Protein 3NGG (pdb70)

Sequence (94 aa):
KKPGLCPPRPQKPCVKECKNDDSCPGQQQKCCNYGCKDECRDPIFVGRPKKPGLCPPRPQKPCVKKKECKNDDSCPGQQKCCNYGCKDECRDPIFVG

Structure (mmCIF, N/CA/C/O backbone):
data_3NGG
#
_entry.id   3NGG
#
_cell.length_a   44.090
_cell.length_b   46.558
_cell.length_c   39.650
_cell.angle_alpha   90.00
_cell.angle_beta   92.75
_cell.angle_gamma   90.00
#
_symmetry.space_group_name_H-M   'P 1 21/c 1'
#
loop_
_entity.id
_entity.type
_entity.pdbx_description
1 polymer Omwaprin-a
2 water water
#
loop_
_atom_site.group_PDB
_atom_site.id
_atom_site.type_symbol
_atom_site.label_atom_id
_atom_site.label_alt_id
_atom_site.label_comp_id
_atom_site.label_asym_id
_atom_site.label_entity_id
_atom_site.label_seq_id
_atom_site.pdbx_PDB_ins_code
_atom_site.Cartn_x
_atom_site.Cartn_y
_atom_site.Cartn_z
_atom_site.occupancy
_atom_site.B_iso_or_equiv
_atom_site.auth_seq_id
_atom_site.auth_comp_id
_atom_site.auth_asym_id
_atom_site.auth_atom_id
_atom_site.pdbx_PDB_model_num
ATOM 1 N N . LYS A 1 5 ? 25.181 39.795 -5.151 1.00 30.25 5 LYS A N 1
ATOM 2 C CA . LYS A 1 5 ? 24.955 38.412 -5.598 1.00 23.34 5 LYS A CA 1
ATOM 3 C C . LYS A 1 5 ? 24.154 38.507 -6.878 1.00 18.80 5 LYS A C 1
ATOM 4 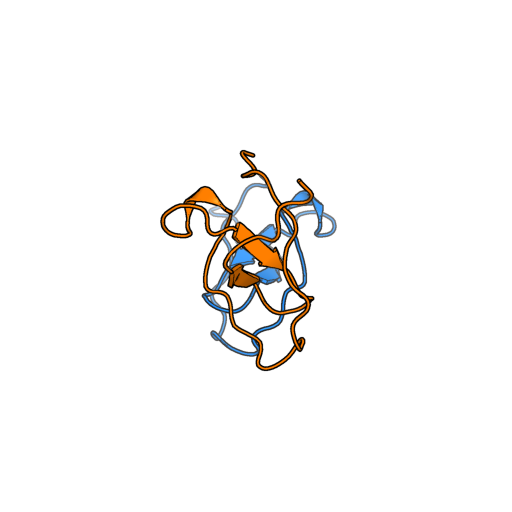O O . LYS A 1 5 ? 23.741 39.593 -7.299 1.00 22.27 5 LYS A O 1
ATOM 10 N N . LYS A 1 6 ? 23.911 37.371 -7.492 1.00 18.03 6 LYS A N 1
ATOM 11 C CA . LYS A 1 6 ? 23.040 37.316 -8.632 1.00 18.43 6 LYS A CA 1
ATOM 12 C C . LYS A 1 6 ? 21.621 36.986 -8.134 1.00 19.54 6 LYS A C 1
ATOM 13 O O . LYS A 1 6 ? 21.431 36.383 -7.096 1.00 18.32 6 LYS A O 1
ATOM 19 N N . PRO A 1 7 ? 20.603 37.457 -8.851 1.00 23.13 7 PRO A N 1
ATOM 20 C CA . PRO A 1 7 ? 19.223 37.177 -8.426 1.00 22.43 7 PRO A CA 1
ATOM 21 C C . PRO A 1 7 ? 18.781 35.746 -8.712 1.00 20.89 7 PRO A C 1
ATOM 22 O O . PRO A 1 7 ? 19.381 35.009 -9.505 1.00 19.37 7 PRO A O 1
ATOM 26 N N . GLY A 1 8 ? 17.677 35.425 -8.070 1.00 18.76 8 GLY A N 1
ATOM 27 C CA . GLY A 1 8 ? 17.073 34.128 -8.187 1.00 14.97 8 GLY A CA 1
ATOM 28 C C . GLY A 1 8 ? 17.462 33.206 -7.061 1.00 14.49 8 GLY A C 1
ATOM 29 O O . GLY A 1 8 ? 18.317 33.503 -6.240 1.00 15.92 8 GLY A O 1
ATOM 30 N N . LEU A 1 9 ? 16.766 32.073 -7.015 1.00 12.49 9 LEU A N 1
ATOM 31 C CA . LEU A 1 9 ? 16.950 31.082 -5.962 1.00 12.12 9 LEU A CA 1
ATOM 32 C C . LEU A 1 9 ? 17.709 29.876 -6.501 1.00 11.29 9 LEU A C 1
ATOM 33 O O . LEU A 1 9 ? 17.604 29.468 -7.650 1.00 14.12 9 LEU A O 1
ATOM 38 N N . CYS A 1 10 ? 18.476 29.279 -5.613 1.00 10.56 10 CYS A N 1
ATOM 39 C CA . CYS A 1 10 ? 19.155 28.037 -5.953 1.00 9.97 10 CYS A CA 1
ATOM 40 C C . CYS A 1 10 ? 18.115 26.916 -6.045 1.00 8.48 10 CYS A C 1
ATOM 41 O O . CYS A 1 10 ? 17.188 26.855 -5.235 1.00 9.58 10 CYS A O 1
ATOM 44 N N . PRO A 1 11 ? 18.266 26.035 -7.025 1.00 8.87 11 PRO A N 1
ATOM 45 C CA . PRO A 1 11 ? 17.334 24.917 -7.193 1.00 9.55 11 PRO A CA 1
ATOM 46 C C . PRO A 1 11 ? 17.608 23.788 -6.215 1.00 8.20 11 PRO A C 1
ATOM 47 O O . PRO A 1 11 ? 18.721 23.651 -5.722 1.00 8.86 11 PRO A O 1
ATOM 51 N N . PRO A 1 12 ? 16.631 22.935 -5.963 1.00 8.74 12 PRO A N 1
ATOM 52 C CA . PRO A 1 12 ? 16.870 21.837 -5.038 1.00 8.51 12 PRO A CA 1
ATOM 53 C C . PRO A 1 12 ? 17.870 20.839 -5.657 1.00 9.79 12 PRO A C 1
ATOM 54 O O . PRO A 1 12 ? 17.779 20.528 -6.854 1.00 11.26 12 PRO A O 1
ATOM 58 N N . ARG A 1 13 ? 18.779 20.305 -4.846 1.00 8.49 13 ARG A N 1
ATOM 59 C CA . ARG A 1 13 ? 19.748 19.320 -5.332 1.00 8.94 13 ARG A CA 1
ATOM 60 C C . ARG A 1 13 ? 19.971 18.280 -4.241 1.00 9.90 13 ARG A C 1
ATOM 61 O O . ARG A 1 13 ? 19.808 18.560 -3.063 1.00 12.32 13 ARG A O 1
ATOM 69 N N . PRO 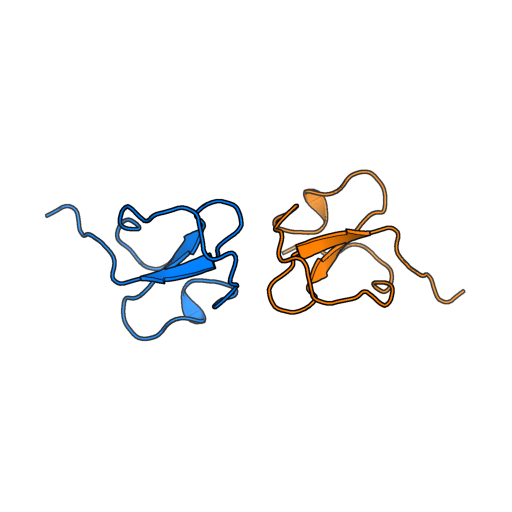A 1 14 ? 20.404 17.083 -4.668 1.00 10.96 14 PRO A N 1
ATOM 70 C CA . PRO A 1 14 ? 20.902 16.155 -3.691 1.00 11.15 14 PRO A CA 1
ATOM 71 C C . PRO A 1 14 ? 22.144 16.732 -2.992 1.00 10.92 14 PRO A C 1
ATOM 72 O O . PRO A 1 14 ? 22.822 17.593 -3.522 1.00 13.66 14 PRO A O 1
ATOM 76 N N . GLN A 1 15 ? 22.455 16.196 -1.835 1.00 11.75 15 GLN A N 1
ATOM 77 C CA . GLN A 1 15 ? 23.530 16.734 -1.054 1.00 13.06 15 GLN A CA 1
ATOM 78 C C . GLN A 1 15 ? 24.916 16.342 -1.555 1.00 13.66 15 GLN A C 1
ATOM 79 O O . GLN A 1 15 ? 25.854 17.087 -1.381 1.00 22.35 15 GLN A O 1
ATOM 85 N N . LYS A 1 16 ? 25.061 15.189 -2.180 1.00 13.46 16 LYS A N 1
ATOM 86 C CA . LYS A 1 16 ? 26.322 14.692 -2.680 1.00 14.99 16 LYS A CA 1
ATOM 87 C C . LYS A 1 16 ? 26.259 14.749 -4.179 1.00 21.23 16 LYS A C 1
ATOM 88 O O . LYS A 1 16 ? 25.174 14.814 -4.750 1.00 25.10 16 LYS A O 1
ATOM 94 N N . PRO A 1 17 ? 27.402 14.740 -4.845 1.00 22.04 17 PRO A N 1
ATOM 95 C CA . PRO A 1 17 ? 28.773 14.644 -4.370 1.00 20.46 17 PRO A CA 1
ATOM 96 C C . PRO A 1 17 ? 29.286 15.893 -3.645 1.00 17.91 17 PRO A C 1
ATOM 97 O O . PRO A 1 17 ? 28.862 16.978 -3.954 1.00 18.34 17 PRO A O 1
ATOM 101 N N . CYS A 1 18 ? 30.235 15.739 -2.730 1.00 16.27 18 CYS A N 1
ATOM 102 C CA . CYS A 1 18 ? 30.818 16.875 -1.997 1.00 16.28 18 CYS A CA 1
ATOM 103 C C . CYS A 1 18 ? 31.875 17.784 -2.730 1.00 20.40 18 CYS A C 1
ATOM 104 O O . CYS A 1 18 ? 32.867 18.273 -2.171 1.00 25.09 18 CYS A O 1
ATOM 107 N N . VAL A 1 19 ? 31.580 18.165 -3.923 1.00 16.61 19 VAL A N 1
ATOM 108 C CA . VAL A 1 19 ? 32.489 18.928 -4.751 1.00 15.17 19 VAL A CA 1
ATOM 109 C C . VAL A 1 19 ? 32.413 20.405 -4.396 1.00 12.70 19 VAL A C 1
ATOM 110 O O . VAL A 1 19 ? 31.421 20.869 -3.857 1.00 12.71 19 VAL A O 1
ATOM 114 N N . LYS A 1 20 ? 33.466 21.144 -4.702 1.00 11.92 20 LYS A N 1
ATOM 115 C CA . LYS A 1 20 ? 33.437 22.585 -4.609 1.00 10.69 20 LYS A CA 1
ATOM 116 C C . LYS A 1 20 ? 33.763 23.158 -5.966 1.00 10.86 20 LYS A C 1
ATOM 117 O O . LYS A 1 20 ? 34.910 23.034 -6.433 1.00 12.85 20 LYS A O 1
ATOM 123 N N . GLU A 1 21 ? 32.794 23.719 -6.659 1.00 11.05 21 GLU A N 1
ATOM 124 C CA . GLU A 1 21 ? 32.980 24.216 -8.001 1.00 12.46 21 GLU A CA 1
ATOM 125 C C . GLU A 1 21 ? 33.246 25.704 -8.071 1.00 12.79 21 GLU A C 1
ATOM 126 O O . GLU A 1 21 ? 33.590 26.217 -9.141 1.00 17.98 21 GLU A O 1
ATOM 132 N N . CYS A 1 22 ? 33.041 26.414 -6.972 1.00 11.53 22 CYS A N 1
ATOM 133 C CA . CYS A 1 22 ? 32.917 27.858 -6.996 1.00 11.66 22 CYS A CA 1
ATOM 134 C C . CYS A 1 22 ? 33.144 28.437 -5.634 1.00 12.14 22 CYS A C 1
ATOM 135 O O . CYS A 1 22 ? 32.933 27.768 -4.644 1.00 12.72 22 CYS A O 1
ATOM 138 N N . LYS A 1 23 ? 33.615 29.692 -5.638 1.00 13.05 23 LYS A N 1
ATOM 139 C CA . LYS A 1 23 ? 33.775 30.512 -4.444 1.00 13.82 23 LYS A CA 1
ATOM 140 C C . LYS A 1 23 ? 32.511 31.342 -4.164 1.00 13.39 23 LYS A C 1
ATOM 141 O O . LYS A 1 23 ? 32.076 31.436 -3.011 1.00 16.04 23 LYS A O 1
ATOM 147 N N . ASN A 1 24 ? 32.000 31.989 -5.193 1.00 11.54 24 ASN A N 1
ATOM 148 C CA . ASN A 1 24 ? 30.825 32.854 -5.061 1.00 11.06 24 ASN A CA 1
ATOM 149 C C . ASN A 1 24 ? 30.098 32.923 -6.378 1.00 11.63 24 ASN A C 1
ATOM 150 O O . ASN A 1 24 ? 30.501 32.250 -7.332 1.00 11.94 24 ASN A O 1
ATOM 155 N N . ASP A 1 25 ? 28.999 33.681 -6.455 1.00 11.99 25 ASP A N 1
ATOM 156 C CA . ASP A 1 25 ? 28.206 33.655 -7.670 1.00 12.94 25 ASP A CA 1
ATOM 157 C C . ASP A 1 25 ? 29.017 34.096 -8.891 1.00 12.22 25 ASP A C 1
ATOM 158 O O . ASP A 1 25 ? 28.785 33.644 -10.011 1.00 14.35 25 ASP A O 1
ATOM 163 N N . ASP A 1 26 ? 29.997 34.988 -8.692 1.00 12.86 26 ASP A N 1
ATOM 164 C CA . ASP A 1 26 ? 30.755 35.487 -9.822 1.00 15.19 26 ASP A CA 1
ATOM 165 C C . ASP A 1 26 ? 31.723 34.434 -10.359 1.00 14.77 26 ASP A C 1
ATOM 166 O O . ASP A 1 26 ? 32.187 34.545 -11.500 1.00 18.42 26 ASP A O 1
ATOM 171 N N . SER A 1 27 ? 32.022 33.411 -9.568 1.00 13.48 27 SER A N 1
ATOM 172 C CA . SER A 1 27 ? 32.778 32.285 -10.052 1.00 15.04 27 SER A CA 1
ATOM 173 C C . SER A 1 27 ? 32.071 31.566 -11.200 1.00 15.88 27 SER A C 1
ATOM 174 O O . SER A 1 27 ? 32.702 30.855 -11.970 1.00 20.23 27 SER A O 1
ATOM 177 N N . CYS A 1 28 ? 30.746 31.653 -11.219 1.00 14.77 28 CYS A N 1
ATOM 178 C CA . CYS A 1 28 ? 29.910 30.871 -12.108 1.00 15.81 28 CYS A CA 1
ATOM 179 C C . CYS A 1 28 ? 29.535 31.707 -13.319 1.00 18.27 28 CYS A C 1
ATOM 180 O O . CYS A 1 28 ? 29.375 32.918 -13.213 1.00 20.50 28 CYS A O 1
ATOM 183 N N . PRO A 1 29 ? 29.354 31.054 -14.462 1.00 21.29 29 PRO A N 1
ATOM 184 C CA . PRO A 1 29 ? 29.057 31.791 -15.686 1.00 21.80 29 PRO A CA 1
ATOM 185 C C . PRO A 1 29 ? 27.635 32.344 -15.780 1.00 21.63 29 PRO A C 1
ATOM 186 O O . PRO A 1 29 ? 26.682 31.784 -15.236 1.00 22.47 29 PRO A O 1
ATOM 190 N N . GLY A 1 30 ? 27.480 33.437 -16.518 1.00 25.02 30 GLY A N 1
ATOM 191 C CA . GLY A 1 30 ? 26.161 33.967 -16.803 1.00 24.66 30 GLY A CA 1
ATOM 192 C C . GLY A 1 30 ? 25.325 34.246 -15.561 1.00 23.03 30 GLY A C 1
ATOM 193 O O . GLY A 1 30 ? 25.722 34.922 -14.619 1.00 22.37 30 GLY A O 1
ATOM 194 N N . GLN A 1 31 ? 24.110 33.733 -15.606 1.00 21.71 31 GLN A N 1
ATOM 195 C CA A GLN A 1 31 ? 23.189 33.970 -14.479 0.50 19.57 31 GLN A CA 1
ATOM 196 C CA B GLN A 1 31 ? 23.120 33.828 -14.555 0.50 19.05 31 GLN A CA 1
ATOM 197 C C . GLN A 1 31 ? 23.379 32.936 -13.358 1.00 17.80 31 GLN A C 1
ATOM 198 O O . GLN A 1 31 ? 22.687 33.024 -12.360 1.00 17.15 31 GLN A O 1
ATOM 209 N N . GLN A 1 32 ? 24.309 31.994 -13.513 1.00 16.60 32 GLN A N 1
ATOM 210 C CA . GLN A 1 32 ? 24.433 30.925 -12.550 1.00 15.00 32 GLN A CA 1
ATOM 211 C C . GLN A 1 32 ? 24.907 31.423 -11.197 1.00 13.92 32 GLN A C 1
ATOM 212 O O . GLN A 1 32 ? 25.774 32.306 -11.080 1.00 15.10 32 GLN A O 1
ATOM 218 N N . LYS A 1 33 ? 24.381 30.781 -10.157 1.00 11.31 33 LYS A N 1
ATOM 219 C CA . LYS A 1 33 ? 24.737 31.057 -8.783 1.00 10.56 33 LYS A CA 1
ATOM 220 C C . LYS A 1 33 ? 25.584 29.936 -8.210 1.00 9.45 33 LYS A C 1
ATOM 221 O O . LYS A 1 33 ? 25.493 28.788 -8.643 1.00 10.33 33 LYS A O 1
ATOM 227 N N . CYS A 1 34 ? 26.428 30.298 -7.250 1.00 8.80 34 CYS A N 1
ATOM 228 C CA . CYS A 1 34 ? 27.218 29.318 -6.501 1.00 9.06 34 CYS A CA 1
ATOM 229 C C . CYS A 1 34 ? 26.397 28.889 -5.295 1.00 8.10 34 CYS A C 1
ATOM 230 O O . CYS A 1 34 ? 26.243 29.610 -4.329 1.00 11.40 34 CYS A O 1
ATOM 233 N N . CYS A 1 35 ? 25.825 27.700 -5.424 1.00 8.39 35 CYS A N 1
ATOM 234 C CA . CYS A 1 35 ? 24.814 27.240 -4.497 1.00 8.07 35 CYS A CA 1
ATOM 235 C C . CYS A 1 35 ? 25.379 26.165 -3.563 1.00 7.24 35 CYS A C 1
ATOM 236 O O . CYS A 1 35 ? 25.980 25.171 -3.991 1.00 8.18 35 CYS A O 1
ATOM 239 N N . ASN A 1 36 ? 25.222 26.392 -2.249 1.00 7.28 36 ASN A N 1
ATOM 240 C CA . ASN A 1 36 ? 25.624 25.448 -1.225 1.00 6.77 36 ASN A CA 1
ATOM 241 C C . ASN A 1 36 ? 24.496 24.512 -0.868 1.00 6.52 36 ASN A C 1
ATOM 242 O O . ASN A 1 36 ? 23.357 24.921 -0.653 1.00 7.26 36 ASN A O 1
ATOM 247 N N . TYR A 1 37 ? 24.870 23.244 -0.690 1.00 6.77 37 TYR A N 1
ATOM 248 C CA . TYR A 1 37 ? 23.974 22.150 -0.290 1.00 6.72 37 TYR A CA 1
ATOM 249 C C . TYR A 1 37 ? 24.606 21.336 0.822 1.00 8.07 37 TYR A C 1
ATOM 250 O O . TYR A 1 37 ? 24.340 20.137 0.955 1.00 10.77 37 TYR A O 1
ATOM 259 N N . GLY A 1 38 ? 25.395 21.975 1.665 1.00 7.68 38 GLY A N 1
ATOM 260 C CA . GLY A 1 38 ? 26.053 21.314 2.780 1.00 8.02 38 GLY A CA 1
ATOM 261 C C . GLY A 1 38 ? 27.534 21.177 2.433 1.00 8.53 38 GLY A C 1
ATOM 262 O O . GLY A 1 38 ? 28.297 22.136 2.509 1.00 9.23 38 GLY A O 1
ATOM 263 N N . CYS A 1 39 ? 27.924 19.986 2.026 1.00 8.66 39 CYS A N 1
ATOM 264 C CA . CYS A 1 39 ? 29.290 19.706 1.635 1.00 9.97 39 CYS A CA 1
ATOM 265 C C . CYS A 1 39 ? 29.610 20.034 0.204 1.00 10.80 39 CYS A C 1
ATOM 266 O O . CYS A 1 39 ? 30.763 19.861 -0.210 1.00 14.73 39 CYS A O 1
ATOM 269 N N . LYS A 1 40 ? 28.614 20.491 -0.536 1.00 8.87 40 LYS A N 1
ATOM 270 C CA . LYS A 1 40 ? 28.729 20.755 -1.929 1.00 8.44 40 LYS A CA 1
ATOM 271 C C . LYS A 1 40 ? 28.495 22.241 -2.220 1.00 8.05 40 LYS A C 1
ATOM 272 O O . LYS A 1 40 ? 27.508 22.807 -1.735 1.00 8.62 40 LYS A O 1
ATOM 278 N N . ASP A 1 41 ? 29.357 22.838 -3.048 1.00 8.13 41 ASP A N 1
ATOM 279 C CA . ASP A 1 41 ? 29.132 24.137 -3.684 1.00 8.54 41 ASP A CA 1
ATOM 280 C C . ASP A 1 41 ? 29.104 23.913 -5.202 1.00 8.60 41 ASP A C 1
ATOM 281 O O . ASP A 1 41 ? 30.114 23.438 -5.760 1.00 11.00 41 ASP A O 1
ATOM 286 N N . GLU A 1 42 ? 27.988 24.222 -5.858 1.00 9.21 42 GLU A N 1
ATOM 287 C CA . GLU A 1 42 ? 27.802 23.908 -7.230 1.00 10.41 42 GLU A CA 1
ATOM 288 C C . GLU A 1 42 ? 27.232 25.098 -7.950 1.00 9.50 42 GLU A C 1
ATOM 289 O O . GLU A 1 42 ? 26.336 25.767 -7.463 1.00 9.80 42 GLU A O 1
ATOM 295 N N . CYS A 1 43 ? 27.722 25.346 -9.145 1.00 9.62 43 CYS A N 1
ATOM 296 C CA . CYS A 1 43 ? 27.126 26.356 -10.011 1.00 10.40 43 CYS A CA 1
ATOM 297 C C . CYS A 1 43 ? 25.800 25.848 -10.576 1.00 10.45 43 CYS A C 1
ATOM 298 O O . CYS A 1 43 ? 25.757 24.750 -11.103 1.00 12.07 43 CYS A O 1
ATOM 301 N N . ARG A 1 44 ? 24.735 26.649 -10.445 1.00 9.99 44 ARG A N 1
ATOM 302 C CA . ARG A 1 44 ? 23.398 26.231 -10.891 1.00 10.10 44 ARG A CA 1
ATOM 303 C C . ARG A 1 44 ? 22.712 27.389 -11.578 1.00 11.41 44 ARG A C 1
ATOM 304 O O . ARG A 1 44 ? 22.778 28.538 -11.123 1.00 11.47 44 ARG A O 1
ATOM 312 N N . ASP A 1 45 ? 21.891 27.037 -12.558 1.00 12.24 45 ASP A N 1
ATOM 313 C CA . ASP A 1 45 ? 20.929 27.965 -13.093 1.00 12.96 45 ASP A CA 1
ATOM 314 C C . ASP A 1 45 ? 19.918 28.270 -12.001 1.00 12.04 45 ASP A C 1
ATOM 315 O O . ASP A 1 45 ? 19.394 27.377 -11.356 1.00 12.78 45 ASP A O 1
ATOM 320 N N . PRO A 1 46 ? 19.618 29.541 -11.792 1.00 12.66 46 PRO A N 1
ATOM 321 C CA . PRO A 1 46 ? 18.688 29.900 -10.757 1.00 13.23 46 PRO A CA 1
ATOM 322 C C . PRO A 1 46 ? 17.232 29.682 -11.149 1.00 14.49 46 PRO A C 1
ATOM 323 O O . PRO A 1 46 ? 16.908 29.642 -12.337 1.00 16.36 46 PRO A O 1
ATOM 327 N N . ILE A 1 47 ? 16.379 29.609 -10.138 1.00 13.60 47 ILE A N 1
ATOM 328 C CA . ILE A 1 47 ? 14.933 29.719 -10.323 1.00 15.42 47 ILE A CA 1
ATOM 329 C C . ILE A 1 47 ? 14.493 31.128 -10.010 1.00 15.83 47 ILE A C 1
ATOM 330 O O . ILE A 1 47 ? 14.740 31.658 -8.924 1.00 16.88 47 ILE A O 1
ATOM 335 N N . PHE A 1 48 ? 13.872 31.763 -10.998 1.00 16.83 48 PHE A N 1
ATOM 336 C CA . PHE A 1 48 ? 13.319 33.071 -10.805 1.00 17.13 48 PHE A CA 1
ATOM 337 C C . PHE A 1 48 ? 11.871 32.992 -10.369 1.00 17.24 48 PHE A C 1
ATOM 338 O O . PHE A 1 48 ? 11.079 32.233 -10.899 1.00 23.24 48 PHE A O 1
ATOM 346 N N . VAL A 1 49 ? 11.551 33.750 -9.348 1.00 16.49 49 VAL A N 1
ATOM 347 C CA . VAL A 1 49 ? 10.196 33.811 -8.866 1.00 19.33 49 VAL A CA 1
ATOM 348 C C . VAL A 1 49 ? 9.376 34.835 -9.708 1.00 18.42 49 VAL A C 1
ATOM 349 O O . VAL A 1 49 ? 9.428 36.004 -9.459 1.00 20.75 49 VAL A O 1
ATOM 353 N N . GLY A 1 50 ? 8.69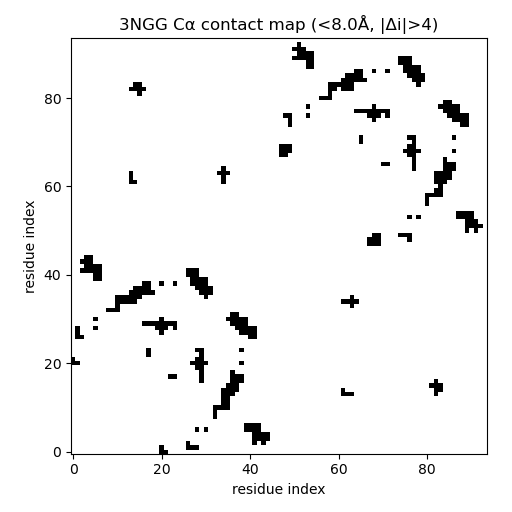7 34.350 -10.761 1.00 22.83 50 GLY A N 1
ATOM 354 C CA . GLY A 1 50 ? 8.039 35.145 -11.824 1.00 24.87 50 GLY A CA 1
ATOM 355 C C . GLY A 1 50 ? 6.617 34.743 -12.168 1.00 28.01 50 GLY A C 1
ATOM 356 O O . GLY A 1 50 ? 5.887 34.181 -11.356 1.00 27.65 50 GLY A O 1
ATOM 358 N N . ARG B 1 3 ? 35.895 40.218 3.071 1.00 36.17 3 ARG B N 1
ATOM 359 C CA . ARG B 1 3 ? 35.594 39.079 4.001 1.00 34.05 3 ARG B CA 1
ATOM 360 C C . ARG B 1 3 ? 36.751 38.851 4.983 1.00 31.81 3 ARG B C 1
ATOM 361 O O . ARG B 1 3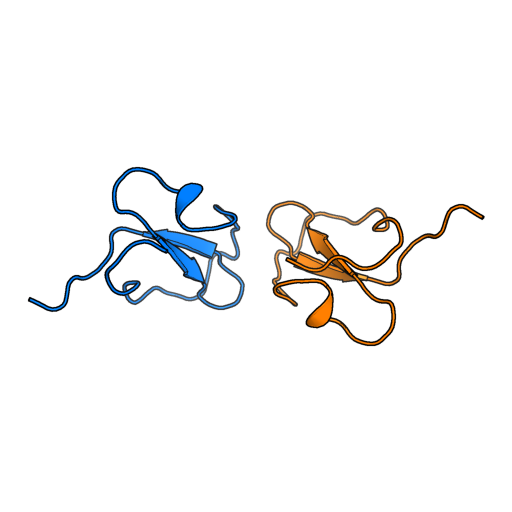 ? 37.884 38.664 4.567 1.00 30.85 3 ARG B O 1
ATOM 363 N N . PRO B 1 4 ? 36.475 38.838 6.302 1.00 29.45 4 PRO B N 1
ATOM 364 C CA . PRO B 1 4 ? 37.591 38.773 7.248 1.00 27.25 4 PRO B CA 1
ATOM 365 C C . PRO B 1 4 ? 38.362 37.429 7.182 1.00 24.42 4 PRO B C 1
ATOM 366 O O . PRO B 1 4 ? 37.812 36.412 6.806 1.00 29.07 4 PRO B O 1
ATOM 370 N N . LYS B 1 5 ? 39.642 37.523 7.490 1.00 20.91 5 LYS B N 1
ATOM 371 C CA . LYS B 1 5 ? 40.659 36.468 7.443 1.00 18.31 5 LYS B CA 1
ATOM 372 C C . LYS B 1 5 ? 41.536 36.554 8.661 1.00 15.76 5 LYS B C 1
ATOM 373 O O . LYS B 1 5 ? 42.120 37.595 8.981 1.00 20.22 5 LYS B O 1
ATOM 379 N N . LYS B 1 6 ? 41.647 35.471 9.381 1.00 12.45 6 LYS B N 1
ATOM 380 C CA . LYS B 1 6 ? 42.477 35.416 10.575 1.00 11.64 6 LYS B CA 1
ATOM 381 C C . LYS B 1 6 ? 43.952 35.250 10.198 1.00 11.57 6 LYS B C 1
ATOM 382 O O . LYS B 1 6 ? 44.268 34.735 9.127 1.00 13.70 6 LYS B O 1
ATOM 388 N N . PRO B 1 7 ? 44.860 35.659 11.095 1.00 11.90 7 PRO B N 1
ATOM 389 C CA . PRO B 1 7 ? 46.285 35.469 10.872 1.00 13.68 7 PRO B CA 1
ATOM 390 C C . PRO B 1 7 ? 46.654 33.995 10.780 1.00 12.63 7 PRO B C 1
ATOM 391 O O . PRO B 1 7 ? 46.045 33.133 11.389 1.00 12.16 7 PRO B O 1
ATOM 395 N N . GLY B 1 8 ? 47.772 33.747 10.133 1.00 16.01 8 GLY B N 1
ATOM 396 C CA . GLY B 1 8 ? 48.387 32.439 10.067 1.00 14.40 8 GLY B CA 1
ATOM 397 C C . GLY B 1 8 ? 48.207 31.729 8.743 1.00 11.92 8 GLY B C 1
ATOM 398 O O . GLY B 1 8 ? 47.436 32.117 7.875 1.00 15.10 8 GLY B O 1
ATOM 399 N N . LEU B 1 9 ? 49.027 30.698 8.592 1.00 11.13 9 LEU B N 1
ATOM 400 C CA . LEU B 1 9 ? 48.993 29.826 7.424 1.00 10.77 9 LEU B CA 1
ATOM 401 C C . LEU B 1 9 ? 48.206 28.560 7.750 1.00 9.47 9 LEU B C 1
ATOM 402 O O . LEU B 1 9 ? 48.200 28.068 8.855 1.00 12.63 9 LEU B O 1
ATOM 407 N N . CYS B 1 10 ? 47.577 28.020 6.741 1.00 10.71 10 CYS B N 1
ATOM 408 C CA . CYS B 1 10 ? 46.908 26.736 6.861 1.00 9.99 10 CYS B CA 1
ATOM 409 C C . CYS B 1 10 ? 47.924 25.621 6.764 1.00 9.39 10 CYS B C 1
ATOM 410 O O . CYS B 1 10 ? 48.887 25.716 6.001 1.00 10.70 10 CYS B O 1
ATOM 413 N N . PRO B 1 11 ? 47.745 24.569 7.562 1.00 9.38 11 PRO B N 1
ATOM 414 C CA . PRO B 1 11 ? 48.662 23.434 7.549 1.00 9.02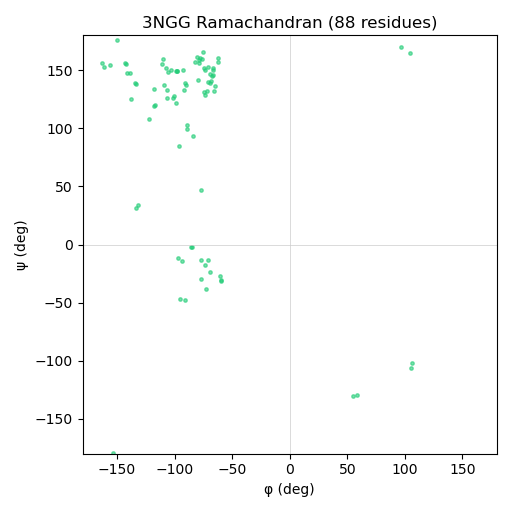 11 PRO B CA 1
ATOM 415 C C . PRO B 1 11 ? 48.421 22.547 6.318 1.00 9.16 11 PRO B C 1
ATOM 416 O O . PRO B 1 11 ? 47.353 22.553 5.735 1.00 9.30 11 PRO B O 1
ATOM 420 N N . PRO B 1 12 ? 49.405 21.738 5.945 1.00 10.14 12 PRO B N 1
ATOM 421 C CA . PRO B 1 12 ? 49.209 20.857 4.805 1.00 10.00 12 PRO B CA 1
ATOM 422 C C . PRO B 1 12 ? 48.199 19.768 5.155 1.00 10.23 12 PRO B C 1
ATOM 423 O O . PRO B 1 12 ? 48.263 19.185 6.263 1.00 11.73 12 PRO B O 1
ATOM 427 N N . ARG B 1 13 ? 47.303 19.449 4.219 1.00 8.86 13 ARG B N 1
ATOM 428 C CA . ARG B 1 13 ? 46.278 18.403 4.482 1.00 9.26 13 ARG B CA 1
ATOM 429 C C . ARG B 1 13 ? 46.054 17.602 3.235 1.00 9.72 13 ARG B C 1
ATOM 430 O O . ARG B 1 13 ? 46.210 18.094 2.124 1.00 11.25 13 ARG B O 1
ATOM 438 N N . PRO B 1 14 ? 45.594 16.367 3.419 1.00 10.12 14 PRO B N 1
ATOM 439 C CA . PRO B 1 14 ? 45.100 15.620 2.291 1.00 10.20 14 PRO B CA 1
ATOM 440 C C . PRO B 1 14 ? 43.832 16.279 1.757 1.00 10.30 14 PRO B C 1
ATOM 441 O O . PRO B 1 14 ? 43.095 16.895 2.498 1.00 12.84 14 PRO B O 1
ATOM 445 N N . GLN B 1 15 ? 43.571 16.125 0.465 1.00 11.30 15 GLN B N 1
ATOM 446 C CA . GLN B 1 15 ? 42.374 16.717 -0.106 1.00 13.76 15 GLN B CA 1
ATOM 447 C C . GLN B 1 15 ? 41.126 15.979 0.310 1.00 14.37 15 GLN B C 1
ATOM 448 O O . GLN B 1 15 ? 40.082 16.602 0.530 1.00 22.78 15 GLN B O 1
ATOM 454 N N . LYS B 1 16 ? 41.182 14.669 0.387 1.00 12.09 16 LYS B N 1
ATOM 455 C CA . LYS B 1 16 ? 40.012 13.857 0.610 1.00 13.69 16 LYS B CA 1
ATOM 456 C C . LYS B 1 16 ? 40.138 13.262 1.983 1.00 15.59 16 LYS B C 1
ATOM 457 O O . LYS B 1 16 ? 41.234 13.048 2.499 1.00 18.49 16 LYS B O 1
ATOM 463 N N . PRO B 1 17 ? 39.019 12.926 2.580 1.00 16.75 17 PRO B N 1
ATOM 464 C CA . PRO B 1 17 ? 37.652 13.059 2.112 1.00 15.97 17 PRO B CA 1
ATOM 465 C C . PRO B 1 17 ? 37.150 14.517 2.025 1.00 14.04 17 PRO B C 1
ATOM 466 O O . PRO B 1 17 ? 37.518 15.385 2.839 1.00 16.81 17 PRO B O 1
ATOM 470 N N . CYS B 1 18 ? 36.296 14.769 1.042 1.00 14.34 18 CYS B N 1
ATOM 471 C CA . CYS B 1 18 ? 35.689 16.055 0.850 1.00 14.27 18 CYS B CA 1
ATOM 472 C C . CYS B 1 18 ? 34.662 16.253 1.958 1.00 14.76 18 CYS B C 1
ATOM 473 O O . CYS B 1 18 ? 33.840 15.400 2.228 1.00 18.05 18 CYS B O 1
ATOM 476 N N . VAL B 1 19 ? 34.714 17.397 2.577 1.00 13.05 19 VAL B N 1
ATOM 477 C CA . VAL B 1 19 ? 33.790 17.866 3.616 1.00 11.04 19 VAL B CA 1
ATOM 478 C C . VAL B 1 19 ? 33.850 19.378 3.606 1.00 9.48 19 VAL B C 1
ATOM 479 O O . VAL B 1 19 ? 34.836 19.947 3.195 1.00 11.19 19 VAL B O 1
ATOM 483 N N . LYS B 1 20 ? 32.781 20.017 4.050 1.00 9.66 20 LYS B N 1
ATOM 484 C CA A LYS B 1 20 ? 32.798 21.457 4.262 0.25 9.08 20 LYS B CA 1
ATOM 485 C CA B LYS B 1 20 ? 32.773 21.454 4.251 0.25 9.47 20 LYS B CA 1
ATOM 486 C CA C LYS B 1 20 ? 32.767 21.447 4.251 0.50 8.58 20 LYS B CA 1
ATOM 487 C C . LYS B 1 20 ? 32.374 21.751 5.688 1.00 8.74 20 LYS B C 1
ATOM 488 O O . LYS B 1 20 ? 31.216 21.564 6.062 1.00 11.50 20 LYS B O 1
ATOM 504 N N . GLU B 1 21 ? 33.312 22.185 6.512 1.00 10.12 21 GLU B N 1
ATOM 505 C CA . GLU B 1 21 ? 33.088 22.411 7.930 1.00 11.51 21 GLU B CA 1
ATOM 506 C C . GLU B 1 21 ? 32.720 23.846 8.220 1.00 11.73 21 GLU B C 1
ATOM 507 O O . GLU B 1 21 ? 32.317 24.160 9.336 1.00 15.94 21 GLU B O 1
ATOM 513 N N . CYS B 1 22 ? 32.938 24.724 7.257 1.00 10.54 22 CYS B N 1
ATOM 514 C CA . CYS B 1 22 ? 32.999 26.151 7.527 1.00 11.17 22 CYS B CA 1
ATOM 515 C C . CYS B 1 22 ? 32.852 26.924 6.239 1.00 11.22 22 CYS B C 1
ATOM 516 O O . CYS B 1 22 ? 33.122 26.417 5.158 1.00 12.13 22 CYS B O 1
ATOM 519 N N . LYS B 1 23 ? 32.401 28.167 6.393 1.00 14.65 23 LYS B N 1
ATOM 520 C CA . LYS B 1 23 ? 32.329 29.096 5.277 1.00 17.03 23 LYS B CA 1
ATOM 521 C C . LYS B 1 23 ? 33.521 30.004 5.166 1.00 17.20 23 LYS B C 1
ATOM 522 O O . LYS B 1 23 ? 33.973 30.253 4.057 1.00 21.79 23 LYS B O 1
ATOM 528 N N . ASN B 1 24 ? 33.925 30.590 6.286 1.00 13.84 24 ASN B N 1
ATOM 529 C CA . ASN B 1 24 ? 35.070 31.452 6.372 1.00 14.94 24 ASN B CA 1
ATOM 530 C C . ASN B 1 24 ? 35.689 31.354 7.758 1.00 11.09 24 ASN B C 1
ATOM 531 O O . ASN B 1 24 ? 35.252 30.570 8.583 1.00 10.92 24 ASN B O 1
ATOM 536 N N . ASP B 1 25 ? 36.811 32.030 7.982 1.00 11.29 25 ASP B N 1
ATOM 537 C CA . ASP B 1 25 ? 37.556 31.793 9.189 1.00 10.93 25 ASP B CA 1
ATOM 538 C C . ASP B 1 25 ? 36.725 32.081 10.432 1.00 10.60 25 ASP B C 1
ATOM 539 O O . ASP B 1 25 ? 36.921 31.419 11.450 1.00 10.69 25 ASP B O 1
ATOM 544 N N . ASP B 1 26 ? 35.791 33.037 10.380 1.00 11.17 26 ASP B N 1
ATOM 545 C CA . ASP B 1 26 ? 35.006 33.350 11.572 1.00 12.03 26 ASP B CA 1
ATOM 546 C C . ASP B 1 26 ? 34.005 32.249 11.937 1.00 10.81 26 ASP B C 1
ATOM 547 O O . ASP B 1 26 ? 33.477 32.251 13.041 1.00 13.97 26 ASP B O 1
ATOM 552 N N . SER B 1 27 ? 33.780 31.315 11.018 1.00 11.51 27 SER B N 1
ATOM 553 C CA . SER B 1 27 ? 32.983 30.109 11.284 1.00 12.06 27 SER B CA 1
ATOM 554 C C . SER B 1 27 ? 33.705 29.145 12.240 1.00 13.11 27 SER B C 1
ATOM 555 O O . SER B 1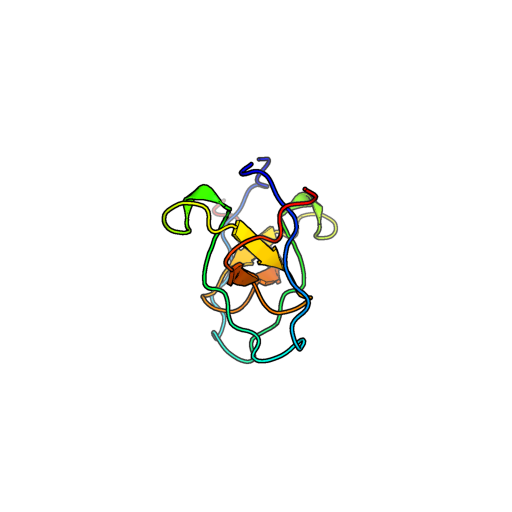 27 ? 33.068 28.255 12.813 1.00 18.33 27 SER B O 1
ATOM 558 N N . CYS B 1 28 ? 35.028 29.226 12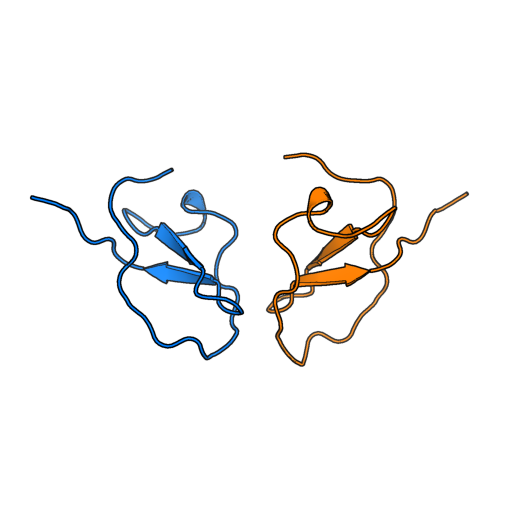.308 1.00 11.99 28 CYS B N 1
ATOM 559 C CA . CYS B 1 28 ? 35.822 28.264 13.025 1.00 11.39 28 CYS B CA 1
ATOM 560 C C . CYS B 1 28 ? 36.135 28.839 14.412 1.00 11.91 28 CYS B C 1
ATOM 561 O O . CYS B 1 28 ? 36.298 30.052 14.592 1.00 14.26 28 CYS B O 1
ATOM 564 N N . PRO B 1 29 ? 36.277 27.946 15.420 1.00 12.80 29 PRO B N 1
ATOM 565 C CA . PRO B 1 29 ? 36.493 28.438 16.776 1.00 15.07 29 PRO B CA 1
ATOM 566 C C . PRO B 1 29 ? 37.888 28.989 17.018 1.00 15.13 29 PRO B C 1
ATOM 567 O O . PRO B 1 29 ? 38.872 28.548 16.440 1.00 15.26 29 PRO B O 1
ATOM 571 N N . GLY B 1 30 ? 37.976 29.957 17.922 1.00 17.09 30 GLY B N 1
ATOM 572 C CA . GLY B 1 30 ? 39.244 30.459 18.388 1.00 17.51 30 GLY B CA 1
ATOM 573 C C . GLY B 1 30 ? 40.091 31.011 17.261 1.00 13.65 30 GLY B C 1
ATOM 574 O O . GLY B 1 30 ? 39.638 31.824 16.449 1.00 16.03 30 GLY B O 1
ATOM 575 N N . GLN B 1 31 ? 41.338 30.553 17.202 1.00 14.04 31 GLN B N 1
ATOM 576 C CA . GLN B 1 31 ? 42.293 30.993 16.189 1.00 12.87 31 GLN B CA 1
ATOM 577 C C . GLN B 1 31 ? 42.181 30.204 14.888 1.00 10.80 31 GLN B C 1
ATOM 578 O O . GLN B 1 31 ? 42.915 30.481 13.940 1.00 11.11 31 GLN B O 1
ATOM 584 N N . GLN B 1 32 ? 41.295 29.213 14.837 1.00 10.79 32 GLN B N 1
ATOM 585 C CA . GLN B 1 32 ? 41.271 28.338 13.670 1.00 9.91 32 GLN B CA 1
ATOM 586 C C . GLN B 1 32 ? 40.824 29.050 12.395 1.00 9.06 32 GLN B C 1
ATOM 587 O O . GLN B 1 32 ? 39.937 29.913 12.416 1.00 10.33 32 GLN B O 1
ATOM 593 N N . LYS B 1 33 ? 41.411 28.635 11.279 1.00 8.56 33 LYS B N 1
ATOM 594 C CA . LYS B 1 33 ? 41.106 29.123 9.960 1.00 8.26 33 LYS B CA 1
ATOM 595 C C . LYS B 1 33 ? 40.262 28.096 9.231 1.00 8.17 33 LYS B C 1
ATOM 596 O O . LYS B 1 33 ? 40.373 26.894 9.460 1.00 9.23 33 LYS B O 1
ATOM 602 N N . CYS B 1 34 ? 39.418 28.610 8.339 1.00 8.18 34 CYS B N 1
ATOM 603 C CA . CYS B 1 34 ? 38.672 27.768 7.403 1.00 8.04 34 CYS B CA 1
ATOM 604 C C . CYS B 1 34 ? 39.524 27.593 6.162 1.00 8.34 34 CYS B C 1
ATOM 605 O O . CYS B 1 34 ? 39.598 28.445 5.293 1.00 10.44 34 CYS B O 1
ATOM 608 N N . CYS B 1 35 ? 40.186 26.454 6.119 1.00 8.19 35 CYS B N 1
ATOM 609 C CA . CYS B 1 35 ? 41.233 26.216 5.126 1.00 8.42 35 CYS B CA 1
ATOM 610 C C . CYS B 1 35 ? 40.677 25.381 3.994 1.00 8.18 35 CYS B C 1
ATOM 611 O O . CYS B 1 35 ? 40.059 24.324 4.206 1.00 8.52 35 CYS B O 1
ATOM 614 N N . ASN B 1 36 ? 40.859 25.854 2.762 1.00 8.36 36 ASN B N 1
ATOM 615 C CA . ASN B 1 36 ? 40.480 25.143 1.557 1.00 7.40 36 ASN B CA 1
ATOM 616 C C . ASN B 1 36 ? 41.607 24.274 1.056 1.00 7.63 36 ASN B C 1
ATOM 617 O O . ASN B 1 36 ? 42.754 24.695 0.938 1.00 8.42 36 ASN B O 1
ATOM 622 N N . TYR B 1 37 ? 41.235 23.064 0.647 1.00 8.01 37 TYR B N 1
ATOM 623 C CA . TYR B 1 37 ? 42.123 22.069 0.049 1.00 8.21 37 TYR B CA 1
ATOM 624 C C . TYR B 1 37 ? 41.505 21.495 -1.223 1.00 10.26 37 TYR B C 1
ATOM 625 O O . TYR B 1 37 ? 41.747 20.327 -1.584 1.00 14.74 37 TYR B O 1
ATOM 634 N N . GLY B 1 38 ? 40.767 22.275 -1.968 1.00 8.25 38 GLY B N 1
ATOM 635 C CA . GLY B 1 38 ? 40.117 21.819 -3.173 1.00 9.17 38 GLY B CA 1
ATOM 636 C C . GLY B 1 38 ? 38.645 21.646 -2.922 1.00 9.29 38 GLY B C 1
ATOM 637 O O . GLY B 1 38 ? 37.910 22.614 -2.736 1.00 10.04 38 GLY B O 1
ATOM 638 N N . CYS B 1 39 ? 38.215 20.410 -2.836 1.00 9.52 39 CYS B N 1
ATOM 639 C CA . CYS B 1 39 ? 36.828 20.126 -2.513 1.00 10.60 39 CYS B CA 1
ATOM 640 C C . CYS B 1 39 ? 36.522 20.299 -1.058 1.00 12.18 39 CYS B C 1
ATOM 641 O O . CYS B 1 39 ? 35.324 20.322 -0.688 1.00 18.66 39 CYS B O 1
ATOM 644 N N . LYS B 1 40 ? 37.509 20.414 -0.195 1.00 8.96 40 LYS B N 1
ATOM 645 C CA . LYS B 1 40 ? 37.315 20.446 1.229 1.00 8.90 40 LYS B CA 1
ATOM 646 C C . LYS B 1 40 ? 37.581 21.818 1.817 1.00 8.16 40 LYS B C 1
ATOM 647 O O . LYS B 1 40 ? 38.575 22.453 1.464 1.00 8.98 40 LYS B O 1
ATOM 653 N N . ASP B 1 41 ? 36.712 22.243 2.735 1.00 8.17 41 ASP B N 1
ATOM 654 C CA . ASP B 1 41 ? 36.928 23.361 3.641 1.00 8.21 41 ASP B CA 1
ATOM 655 C C . ASP B 1 41 ? 36.924 22.808 5.073 1.00 8.76 41 ASP B C 1
ATOM 656 O O . ASP B 1 41 ? 35.928 22.196 5.459 1.00 10.32 41 ASP B O 1
ATOM 661 N N . GLU B 1 42 ? 38.030 22.983 5.800 1.00 8.70 42 GLU B N 1
ATOM 662 C CA . GLU B 1 42 ? 38.194 22.375 7.084 1.00 9.85 42 GLU B CA 1
ATOM 663 C C . GLU B 1 42 ? 38.726 23.410 8.065 1.00 8.50 42 GLU B C 1
ATOM 664 O O . GLU B 1 42 ? 39.655 24.139 7.718 1.00 9.70 42 GLU B O 1
ATOM 670 N N . CYS B 1 43 ? 38.210 23.415 9.279 1.00 8.86 43 CYS B N 1
ATOM 671 C CA . CYS B 1 43 ? 38.772 24.265 10.307 1.00 8.33 43 CYS B CA 1
ATOM 672 C C . CYS B 1 43 ? 40.094 23.674 10.790 1.00 9.11 43 CYS B C 1
ATOM 673 O O . CYS B 1 43 ? 40.152 22.484 11.115 1.00 10.62 43 CYS B O 1
ATOM 676 N N . ARG B 1 44 ? 41.136 24.506 10.859 1.00 8.86 44 ARG B N 1
ATOM 677 C CA . ARG B 1 44 ? 42.460 24.038 11.231 1.00 9.05 44 ARG B CA 1
ATOM 678 C C . ARG B 1 44 ? 43.147 25.064 12.121 1.00 9.19 44 ARG B C 1
ATOM 679 O O . ARG B 1 44 ? 43.009 26.279 11.936 1.00 9.83 44 ARG B O 1
ATOM 687 N N . ASP B 1 45 ? 43.967 24.556 13.036 1.00 10.08 45 ASP B N 1
ATOM 688 C CA . ASP B 1 45 ? 44.880 25.413 13.756 1.00 10.33 45 ASP B CA 1
ATOM 689 C C . ASP B 1 45 ? 45.882 25.993 12.768 1.00 10.02 45 ASP B C 1
ATOM 690 O O . ASP B 1 45 ? 46.453 25.282 11.961 1.00 11.85 45 ASP B O 1
ATOM 695 N N . PRO B 1 46 ? 46.164 27.284 12.877 1.00 10.66 46 PRO B N 1
ATOM 696 C CA . PRO B 1 46 ? 47.098 27.904 11.956 1.00 11.29 46 PRO B CA 1
ATOM 697 C C . PRO B 1 46 ? 48.551 27.661 12.338 1.00 11.34 46 PRO B C 1
ATOM 698 O O . PRO B 1 46 ? 48.869 27.365 13.487 1.00 12.80 46 PRO B O 1
ATOM 702 N N . ILE B 1 47 ? 49.410 27.862 11.360 1.00 11.07 47 ILE B N 1
ATOM 703 C CA . ILE B 1 47 ? 50.854 27.939 11.564 1.00 11.67 47 ILE B CA 1
ATOM 704 C C . ILE B 1 47 ? 51.232 29.429 11.537 1.00 11.75 47 ILE B C 1
ATOM 705 O O . ILE B 1 47 ? 50.928 30.150 10.605 1.00 13.24 47 ILE B O 1
ATOM 710 N N . PHE B 1 48 ? 51.913 29.856 12.591 1.00 12.87 48 PHE B N 1
ATOM 711 C CA . PHE B 1 48 ? 52.429 31.220 12.651 1.00 14.29 48 PHE B CA 1
ATOM 712 C C . PHE B 1 48 ? 53.933 31.192 12.465 1.00 13.92 48 PHE B C 1
ATOM 713 O O . PHE B 1 48 ? 54.606 30.395 13.096 1.00 16.68 48 PHE B O 1
ATOM 721 N N . VAL B 1 49 ? 54.428 32.070 11.609 1.00 15.11 49 VAL B N 1
ATOM 722 C CA . VAL B 1 49 ? 55.864 32.171 11.301 1.00 17.07 49 VAL B CA 1
ATOM 723 C C . VAL B 1 49 ? 56.471 33.289 12.174 1.00 16.85 49 VAL B C 1
ATOM 724 O O . VAL B 1 49 ? 56.581 34.437 11.765 1.00 18.43 49 VAL B O 1
ATOM 728 N N . GLY B 1 50 ? 56.833 32.921 13.400 1.00 19.86 50 GLY B N 1
ATOM 729 C CA . GLY B 1 50 ? 57.454 33.829 14.370 1.00 23.91 50 GLY B CA 1
ATOM 730 C C . GLY B 1 50 ? 58.907 33.449 14.641 1.00 26.17 50 GLY B C 1
ATOM 731 O O . GLY B 1 50 ? 59.579 32.732 13.863 1.00 26.02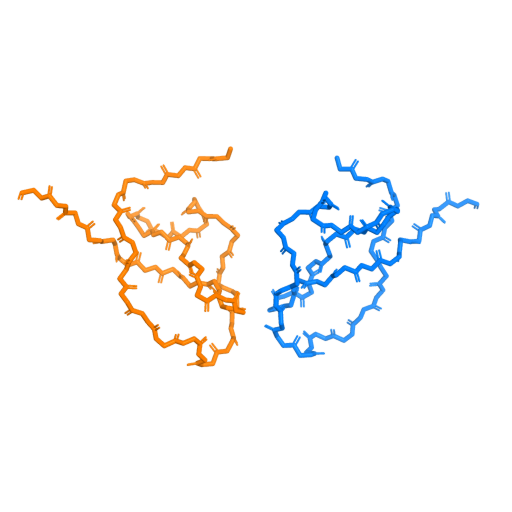 50 GLY B O 1
#

Foldseek 3Di:
DADAADDDDDQDDLDEQDDFQVSEPDRWTQDHNDSHTDTDRGHDDD/DDAADAAFDDDDQDPADEQDDFQVREPDRWTQDHDDNHTDTDHGDDDD

Organism: Oxyuranus microlepidotus (NCBI:txid111177)

B-factor: mean 18.04, std 9.81, range [6.52, 61.6]

GO terms:
  GO:0005576 extracellular region (C, IDA)
  GO:0044278 venom-mediated disruption of cell wall in another organism (P, IDA)

Secondary structure (DSSP, 8-state):
--SSBPPP--S-S--B--SSGGGSSTT-EEEE-SS-EEEEPPBP--/----SSBPPP----S--B--SSGGGSSTT-EEEE-SS-EEEEPPB---

Nearest PDB structures (foldseek):
  3ngg-assembly1_A  TM=1.022E+00  e=2.720E-09  Oxyuranus microlepidotus
  2z7f-assembly1_I  TM=7.542E-01  e=3.333E-02  Homo sapiens
  6atu-assembly6_F  TM=7.647E-01  e=5.030E-02  Homo sapiens
  6atu-assembly19_Q  TM=7.784E-01  e=5.769E-02  Homo sapiens
  6atu-assembly19_G  TM=7.336E-01  e=7.087E-02  Homo sapiens

Solvent-accessible surface area: 6280 Å² total; per-residue (Å²): 210,32,96,19,105,52,22,119,89,88,114,150,94,24,54,66,94,9,177,74,17,124,60,5,93,69,93,40,18,26,1,62,27,46,26,2,17,10,18,67,85,13,84,108,129,137,134,90,172,35,101,27,106,51,26,120,93,82,87,141,110,35,56,29,94,15,163,62,10,93,62,6,94,68,119,41,17,22,2,79,40,38,12,6,8,10,17,67,98,21,83,108,128,136

Radius of gyration: 14.95 Å; Cα contacts (8 Å, |Δi|>4): 218; chains: 2; bounding box: 49×26×35 Å

CATH classification: 4.10.75.10

InterPro domains:
  IPR008197 WAP-type 'four-disulfide core' domain [PF00095] (6-46)
  IPR008197 WAP-type 'four-disulfide core' domain [PR00003] (3-12)
  IPR008197 WAP-type 'four-disulfide core' domain [PR00003] (21-28)
  IPR008197 WAP-type 'four-disulfide core' domain [PR00003] (28-37)
  IPR008197 WAP-type 'four-disulfide core' domain [PR00003] (38-46)
  IPR008197 WAP-type 'four-disulfide core' domain [PS51390] (3-47)
  IPR008197 WAP-type 'four-disulfide core' domain [SM00217] (6-47)
  IPR036645 Elafin-like superfamily [G3DSA:4.10.75.10] (1-50)
  IPR036645 Elafin-like superfamily [SSF57256] (5-46)